Protein AF-A0A5N6U2E9-F1 (afdb_monomer_lite)

Radius of gyration: 15.58 Å; chains: 1; bounding box: 47×36×46 Å

Sequence (105 aa):
MAPPTSRRLLIFQEARNPQNTAEVVYLPVNKLGLPICGPGPELPSILELPLRILRVFTDIFNQPKYKGWAIVSAGPYHDTSEEGKYYAVVLEQTQGQSQDSSLVQ

Secondary structure (DSSP, 8-state):
------EEEEEE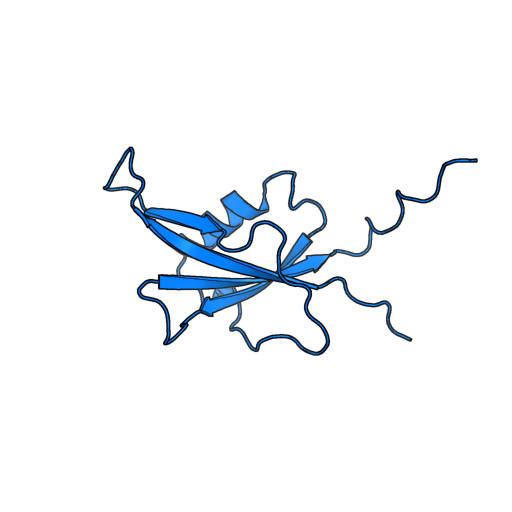EEEEETTEEEEEEEEESSTT-EEPPSS------GGGS-HHHHHHHHHHHTSGGGTTEEEEEEEEE--TTS-S-EEEEEEEE-TT-S-SS----

pLDDT: mean 83.38, std 15.71, range [37.72, 95.5]

Structure (mmCIF, N/CA/C/O backbone):
data_AF-A0A5N6U2E9-F1
#
_entry.id   AF-A0A5N6U2E9-F1
#
loop_
_atom_site.group_PDB
_atom_site.id
_atom_site.type_symbol
_atom_site.label_atom_id
_atom_site.label_alt_id
_atom_site.label_comp_id
_atom_site.label_asym_id
_atom_site.label_entity_id
_atom_site.label_seq_id
_atom_site.pdbx_PDB_ins_code
_atom_site.Cartn_x
_atom_site.Cartn_y
_atom_site.Cartn_z
_atom_site.occupancy
_atom_site.B_iso_or_equiv
_atom_site.auth_seq_id
_atom_site.auth_comp_id
_atom_site.auth_asym_id
_atom_site.auth_atom_id
_atom_site.pdbx_PDB_model_num
ATOM 1 N N . MET A 1 1 ? -27.137 2.651 13.123 1.00 40.78 1 MET A N 1
ATOM 2 C CA . MET A 1 1 ? -26.316 3.375 12.129 1.00 40.78 1 MET A CA 1
ATOM 3 C C . MET A 1 1 ? -24.870 3.016 12.422 1.00 40.78 1 MET A C 1
ATOM 5 O O . MET A 1 1 ? -24.427 3.311 13.523 1.00 40.78 1 MET A O 1
ATOM 9 N N . ALA A 1 2 ? -24.186 2.274 11.545 1.00 44.22 2 ALA A N 1
ATOM 10 C CA . ALA A 1 2 ? -22.767 1.976 11.755 1.00 44.22 2 ALA A CA 1
ATOM 11 C C . ALA A 1 2 ? -21.979 3.301 11.732 1.00 44.22 2 ALA A C 1
ATOM 13 O O . ALA A 1 2 ? -22.320 4.168 10.919 1.00 44.22 2 ALA A O 1
ATOM 14 N N . PRO A 1 3 ? -20.993 3.508 12.621 1.00 52.50 3 PRO A N 1
ATOM 15 C CA . PRO A 1 3 ? -20.176 4.714 12.581 1.00 52.50 3 PRO A CA 1
ATOM 16 C C . PRO A 1 3 ? -19.512 4.824 11.199 1.00 52.50 3 PRO A C 1
ATOM 18 O O . PRO A 1 3 ? -19.146 3.793 10.627 1.00 52.50 3 PRO A O 1
ATOM 21 N N . PRO A 1 4 ? -19.364 6.033 10.630 1.00 55.62 4 PRO A N 1
ATOM 22 C CA . PRO A 1 4 ? -18.634 6.192 9.383 1.00 55.62 4 PR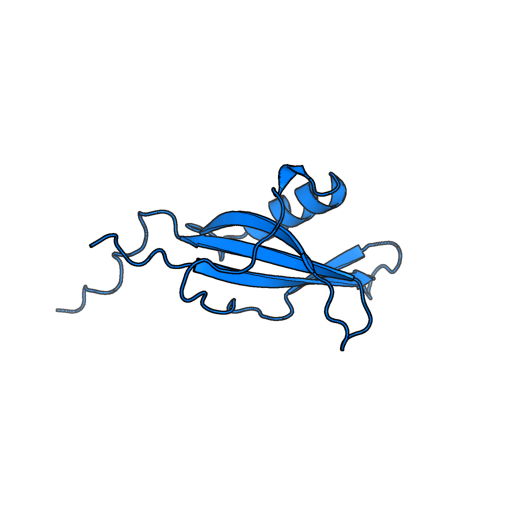O A CA 1
ATOM 23 C C . PRO A 1 4 ? -17.198 5.710 9.606 1.00 55.62 4 PRO A C 1
ATOM 25 O O . PRO A 1 4 ? -16.429 6.331 10.335 1.00 55.62 4 PRO A O 1
ATOM 28 N N . THR A 1 5 ? -16.837 4.572 9.013 1.00 63.09 5 THR A N 1
ATOM 29 C CA . THR A 1 5 ? -15.448 4.112 8.974 1.00 63.09 5 THR A CA 1
ATOM 30 C C . THR A 1 5 ? -14.655 5.155 8.195 1.00 63.09 5 THR A C 1
ATOM 32 O O . THR A 1 5 ? -14.875 5.319 6.990 1.00 63.09 5 THR A O 1
ATOM 35 N N . SER A 1 6 ? -13.766 5.891 8.862 1.00 86.38 6 SER A N 1
ATOM 36 C CA . SER A 1 6 ? -12.851 6.818 8.196 1.00 86.38 6 SER A CA 1
ATOM 37 C C . SER A 1 6 ? -11.877 6.011 7.347 1.00 86.38 6 SER A C 1
ATOM 39 O O . SER A 1 6 ? -10.875 5.508 7.853 1.00 86.38 6 SER A O 1
ATOM 41 N N . ARG A 1 7 ? -12.191 5.868 6.055 1.00 92.00 7 ARG A N 1
ATOM 42 C CA . ARG A 1 7 ? -11.341 5.194 5.074 1.00 92.00 7 ARG A CA 1
ATOM 43 C C . ARG A 1 7 ? -10.643 6.197 4.160 1.00 92.00 7 ARG A C 1
ATOM 45 O O . ARG A 1 7 ? -11.190 7.256 3.820 1.00 92.00 7 ARG A O 1
ATOM 52 N N . ARG A 1 8 ? -9.398 5.885 3.806 1.00 93.81 8 ARG A N 1
ATOM 53 C CA . ARG A 1 8 ? -8.531 6.714 2.961 1.00 93.81 8 ARG A CA 1
ATOM 54 C C . ARG A 1 8 ? -7.858 5.847 1.905 1.00 93.81 8 ARG A C 1
ATOM 56 O O . ARG A 1 8 ? -7.349 4.782 2.228 1.00 93.81 8 ARG A O 1
ATOM 63 N N . LEU A 1 9 ? -7.820 6.327 0.668 1.00 94.38 9 LEU A N 1
ATOM 64 C CA . LEU A 1 9 ? -7.044 5.732 -0.417 1.00 94.38 9 LEU A CA 1
ATOM 65 C C . LEU A 1 9 ? -5.707 6.461 -0.542 1.00 94.38 9 LEU A C 1
ATOM 67 O O . LEU A 1 9 ? -5.691 7.674 -0.747 1.00 94.38 9 LEU A O 1
ATOM 71 N N . LEU A 1 10 ? -4.600 5.735 -0.466 1.00 95.31 10 LEU A N 1
ATOM 72 C CA . LEU A 1 10 ? -3.259 6.224 -0.782 1.00 95.31 10 LEU A CA 1
ATOM 73 C C . LEU A 1 10 ? -2.749 5.546 -2.049 1.00 95.31 10 LEU A C 1
ATOM 75 O O . LEU A 1 10 ? -2.914 4.343 -2.217 1.00 95.31 10 LEU A O 1
ATOM 79 N N . ILE A 1 11 ? -2.098 6.318 -2.907 1.00 94.69 11 ILE A N 1
ATOM 80 C CA . ILE A 1 11 ? -1.449 5.860 -4.127 1.00 94.69 11 ILE A CA 1
ATOM 81 C C . ILE A 1 11 ? 0.051 6.084 -3.975 1.00 94.69 11 ILE A C 1
ATOM 83 O O . ILE A 1 11 ? 0.495 7.182 -3.628 1.00 94.69 11 ILE A O 1
ATOM 87 N N . PHE A 1 12 ? 0.832 5.045 -4.242 1.00 94.88 12 PHE A N 1
ATOM 88 C CA . PHE A 1 12 ? 2.288 5.083 -4.234 1.00 94.88 12 PHE A CA 1
ATOM 89 C C . PHE A 1 12 ? 2.819 4.798 -5.629 1.00 94.88 12 PHE A C 1
ATOM 91 O O . PHE A 1 12 ? 2.402 3.826 -6.252 1.00 94.88 12 PHE A O 1
ATOM 98 N N . GLN A 1 13 ? 3.763 5.610 -6.090 1.00 93.75 13 GLN A N 1
ATOM 99 C CA . GLN A 1 13 ? 4.505 5.373 -7.321 1.00 93.75 13 GLN A CA 1
ATOM 100 C C . GLN A 1 13 ? 5.828 4.679 -6.998 1.00 93.75 13 GLN A C 1
ATOM 102 O O . GLN A 1 13 ? 6.575 5.125 -6.123 1.00 93.75 13 GLN A O 1
ATOM 107 N N . GLU A 1 14 ? 6.127 3.604 -7.716 1.00 93.00 14 GLU A N 1
ATOM 108 C CA . GLU A 1 14 ? 7.447 2.982 -7.730 1.00 93.00 14 GLU A CA 1
ATOM 109 C C . GLU A 1 14 ? 8.409 3.882 -8.526 1.00 93.00 14 GLU A C 1
ATOM 111 O O . GLU A 1 14 ? 8.187 4.154 -9.705 1.00 93.00 14 GLU A O 1
ATOM 116 N N . ALA A 1 15 ? 9.476 4.356 -7.888 1.00 91.19 15 ALA A N 1
ATOM 117 C CA . ALA A 1 15 ? 10.477 5.229 -8.495 1.00 91.19 15 ALA A CA 1
ATOM 118 C C . ALA A 1 15 ? 11.894 4.762 -8.137 1.00 91.19 15 ALA A C 1
ATOM 120 O O . ALA A 1 15 ? 12.104 4.048 -7.157 1.00 91.19 15 ALA A O 1
ATOM 121 N N . ARG A 1 16 ? 12.900 5.170 -8.916 1.00 89.75 16 ARG A N 1
ATOM 122 C CA . ARG A 1 16 ? 14.311 4.949 -8.551 1.00 89.75 16 ARG A CA 1
ATOM 123 C C . ARG A 1 16 ? 14.772 6.031 -7.585 1.00 89.75 16 ARG A C 1
ATOM 125 O O . ARG A 1 16 ? 14.456 7.202 -7.787 1.00 89.75 16 ARG A O 1
ATOM 132 N N . ASN A 1 17 ? 15.535 5.655 -6.561 1.00 85.88 17 ASN A N 1
ATOM 133 C CA . ASN A 1 17 ? 16.124 6.628 -5.651 1.00 85.88 17 ASN A CA 1
ATOM 134 C C . ASN A 1 17 ? 17.144 7.491 -6.429 1.00 85.88 17 ASN A C 1
ATOM 136 O O . ASN A 1 17 ? 18.090 6.940 -6.998 1.00 85.88 17 ASN A O 1
ATOM 140 N N . PRO A 1 18 ? 16.993 8.828 -6.469 1.00 83.31 18 PRO A N 1
ATOM 141 C CA . PRO A 1 18 ? 17.916 9.699 -7.196 1.00 83.31 18 PRO A CA 1
ATOM 142 C C . PRO A 1 18 ? 19.334 9.699 -6.606 1.00 83.31 18 PRO A C 1
ATOM 144 O O . PRO A 1 18 ? 20.290 9.961 -7.329 1.00 83.31 18 PRO A O 1
ATOM 147 N N . GLN A 1 19 ? 19.485 9.388 -5.315 1.00 85.50 19 GLN A N 1
ATOM 148 C CA . GLN A 1 19 ? 20.789 9.297 -4.648 1.00 85.50 19 GLN A CA 1
ATOM 149 C C . GLN A 1 19 ? 21.442 7.917 -4.813 1.00 85.50 19 GLN A C 1
ATOM 151 O O . GLN A 1 19 ? 22.656 7.791 -4.673 1.00 85.50 19 GLN A O 1
ATOM 156 N N . ASN A 1 20 ? 20.652 6.885 -5.120 1.00 85.50 20 ASN A N 1
ATOM 157 C CA . ASN A 1 20 ? 21.124 5.524 -5.341 1.00 85.50 20 ASN A CA 1
ATOM 158 C C . ASN A 1 20 ? 20.221 4.809 -6.353 1.00 85.50 20 ASN A C 1
ATOM 160 O O . ASN A 1 20 ? 19.232 4.180 -5.992 1.00 85.50 20 ASN A O 1
ATOM 164 N N . THR A 1 21 ? 20.566 4.869 -7.636 1.00 81.44 21 THR A N 1
ATOM 165 C CA . THR A 1 21 ? 19.696 4.376 -8.719 1.00 81.44 21 THR A CA 1
ATOM 166 C C . THR A 1 21 ? 19.467 2.860 -8.716 1.00 81.44 21 THR A C 1
ATOM 168 O O . THR A 1 21 ? 18.566 2.388 -9.413 1.00 81.44 21 THR A O 1
ATOM 171 N N . ALA A 1 22 ? 20.240 2.099 -7.931 1.00 83.19 22 ALA A N 1
ATOM 172 C CA . ALA A 1 22 ? 20.017 0.673 -7.690 1.00 83.19 22 ALA A CA 1
ATOM 173 C C . ALA A 1 22 ? 18.860 0.406 -6.705 1.00 83.19 22 ALA A C 1
ATOM 175 O O . ALA A 1 22 ? 18.310 -0.697 -6.669 1.00 83.19 22 ALA A O 1
ATOM 176 N N . GLU A 1 23 ? 18.477 1.404 -5.911 1.00 86.38 23 GLU A N 1
ATOM 177 C CA . GLU A 1 23 ? 17.396 1.318 -4.939 1.00 86.38 23 GLU A CA 1
ATOM 178 C C . GLU A 1 23 ? 16.073 1.811 -5.539 1.00 86.38 23 GLU A C 1
ATOM 180 O O . GLU A 1 23 ? 16.006 2.814 -6.252 1.00 86.38 23 GLU A O 1
ATOM 185 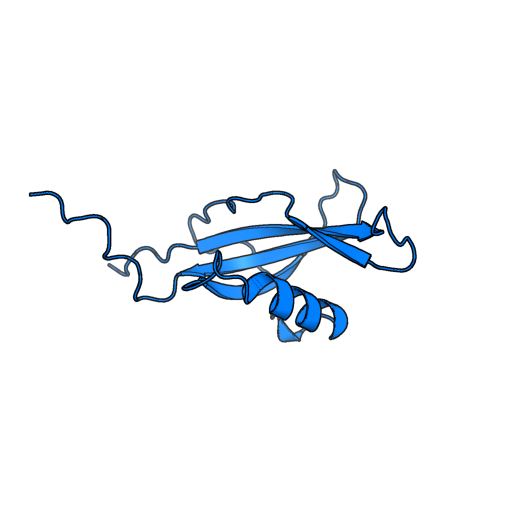N N . VAL A 1 24 ? 14.994 1.096 -5.221 1.00 89.00 24 VAL A N 1
ATOM 186 C CA . VAL A 1 24 ? 13.631 1.479 -5.598 1.00 89.00 24 VAL A CA 1
ATOM 187 C C . VAL A 1 24 ? 12.923 2.006 -4.364 1.00 89.00 24 VAL A C 1
ATOM 189 O O . VAL A 1 24 ? 12.899 1.335 -3.332 1.00 89.00 24 VAL A O 1
ATOM 192 N N . VAL A 1 25 ? 12.318 3.176 -4.506 1.00 91.19 25 VAL A N 1
ATOM 193 C CA . VAL A 1 25 ? 11.541 3.869 -3.482 1.00 91.19 25 VAL A CA 1
ATOM 194 C C . VAL A 1 25 ? 10.081 3.957 -3.904 1.00 91.19 25 VAL A C 1
ATOM 196 O O . VAL A 1 25 ? 9.749 3.860 -5.083 1.00 91.19 25 VAL A O 1
ATOM 199 N N . TYR A 1 26 ? 9.204 4.136 -2.921 1.00 92.75 26 TYR A N 1
ATOM 200 C CA . TYR A 1 26 ? 7.763 4.204 -3.131 1.00 92.75 26 TYR A CA 1
ATOM 201 C C . TYR A 1 26 ? 7.278 5.553 -2.632 1.00 92.75 26 TYR A C 1
ATOM 203 O O . TYR A 1 26 ? 7.270 5.826 -1.429 1.00 92.75 26 TYR A O 1
ATOM 211 N N . LEU A 1 27 ? 6.940 6.425 -3.575 1.00 92.06 27 LEU A N 1
ATOM 212 C CA . LEU A 1 27 ? 6.628 7.819 -3.303 1.00 92.06 27 LEU A CA 1
ATOM 213 C C . LEU A 1 27 ? 5.109 7.997 -3.227 1.00 92.06 27 LEU A C 1
ATOM 215 O O . LEU A 1 27 ? 4.417 7.617 -4.171 1.00 92.06 27 LEU A O 1
ATOM 219 N N . PRO A 1 28 ? 4.562 8.560 -2.136 1.00 92.06 28 PRO A N 1
ATOM 220 C CA . PRO A 1 28 ? 3.133 8.826 -2.054 1.00 92.06 28 PRO A CA 1
ATOM 221 C C . PRO A 1 28 ? 2.757 9.934 -3.042 1.00 92.06 28 PRO A C 1
ATOM 223 O O . PRO A 1 28 ? 3.247 11.060 -2.929 1.00 92.06 28 PRO A O 1
ATOM 226 N N . VAL A 1 29 ? 1.849 9.625 -3.966 1.00 91.94 29 VAL A N 1
ATOM 227 C CA . VAL A 1 29 ? 1.288 10.583 -4.930 1.00 91.94 29 VAL A CA 1
ATOM 228 C C . VAL A 1 29 ? 0.349 11.549 -4.205 1.00 91.94 29 VAL A C 1
ATOM 230 O O . VAL A 1 29 ? 0.433 12.764 -4.367 1.00 91.94 29 VAL A O 1
ATOM 233 N N . ASN A 1 30 ? -0.498 11.027 -3.315 1.00 90.88 30 ASN A N 1
ATOM 234 C CA . ASN A 1 30 ? -1.460 11.803 -2.536 1.00 90.88 30 ASN A CA 1
ATOM 235 C C . ASN A 1 30 ? -1.181 11.691 -1.027 1.00 90.88 30 ASN A C 1
ATOM 237 O O . ASN A 1 30 ? -1.680 10.814 -0.328 1.00 90.88 30 ASN A O 1
ATOM 241 N N . LYS A 1 31 ? -0.406 12.633 -0.485 1.00 85.12 31 LYS A N 1
ATOM 242 C CA . LYS A 1 31 ? 0.086 12.579 0.908 1.00 85.12 31 LYS A CA 1
ATOM 243 C C . LYS A 1 31 ? -1.008 12.546 1.985 1.00 85.12 31 LYS A C 1
ATOM 245 O O . LYS A 1 31 ? -0.778 11.973 3.044 1.00 85.12 31 LYS A O 1
ATOM 250 N N . LEU A 1 32 ? -2.163 13.165 1.731 1.00 83.25 32 LEU A N 1
ATOM 251 C CA . LEU A 1 32 ? -3.280 13.240 2.685 1.00 83.25 32 LEU A CA 1
ATOM 252 C C . LEU A 1 32 ? -4.250 12.050 2.601 1.00 83.25 32 LEU A C 1
ATOM 254 O O . LEU A 1 32 ? -5.084 11.879 3.490 1.00 83.25 32 LEU A O 1
ATOM 258 N N . GLY A 1 33 ? -4.142 11.228 1.554 1.00 89.12 33 GLY A N 1
ATOM 259 C CA . GLY A 1 33 ? -5.133 10.207 1.232 1.00 89.12 33 GLY A CA 1
ATOM 260 C C . GLY A 1 33 ? -6.443 10.797 0.701 1.00 89.12 33 GLY A C 1
ATOM 261 O O . GLY A 1 33 ? -6.929 11.821 1.178 1.00 89.12 33 GLY A O 1
ATOM 262 N N . LEU A 1 34 ? -7.037 10.148 -0.297 1.00 91.12 34 LEU A N 1
ATOM 263 C CA . LEU A 1 34 ? -8.362 10.524 -0.789 1.00 91.12 34 LEU A CA 1
ATOM 264 C C . LEU A 1 34 ? -9.431 9.918 0.131 1.00 91.12 34 LEU A C 1
ATOM 266 O O . LEU A 1 34 ? -9.327 8.734 0.465 1.00 91.12 34 LEU A O 1
ATOM 270 N N . PRO A 1 35 ? -10.441 10.685 0.576 1.00 91.19 35 PRO A N 1
ATOM 271 C CA . PRO A 1 35 ? -11.542 10.124 1.346 1.00 91.19 35 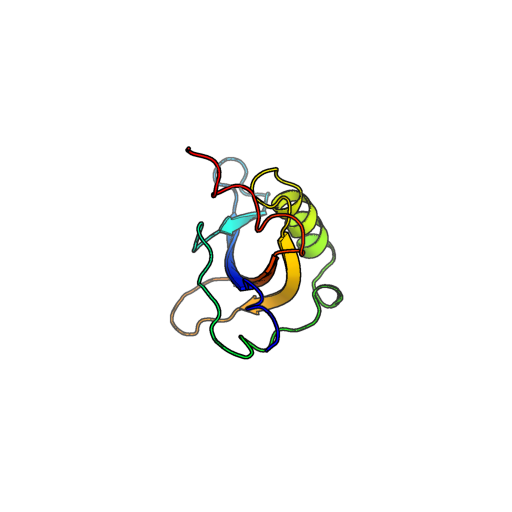PRO A CA 1
ATOM 272 C C . PRO A 1 35 ? -12.320 9.122 0.489 1.00 91.19 35 PRO A C 1
ATOM 274 O O . PRO A 1 35 ? -12.621 9.389 -0.672 1.00 91.19 35 PRO A O 1
ATOM 277 N N . ILE A 1 36 ? -12.656 7.973 1.073 1.00 89.69 36 ILE A N 1
ATOM 278 C CA . ILE A 1 36 ? -13.496 6.972 0.415 1.00 89.69 36 ILE A CA 1
ATOM 279 C C . ILE A 1 36 ? -14.930 7.133 0.919 1.00 89.69 36 ILE A C 1
ATOM 281 O O . ILE A 1 36 ? -15.208 6.919 2.099 1.00 89.69 36 ILE A O 1
ATOM 285 N N . CYS A 1 37 ? -15.840 7.475 0.009 1.00 81.06 37 CYS A N 1
ATOM 286 C CA . CYS A 1 37 ? -17.281 7.455 0.246 1.00 81.06 37 CYS A CA 1
ATOM 287 C C . CYS A 1 37 ? -17.861 6.156 -0.341 1.00 81.06 37 CYS A C 1
ATOM 289 O O . CYS A 1 37 ? -17.670 5.880 -1.522 1.00 81.06 37 CYS A O 1
ATOM 291 N N . GLY A 1 38 ? -18.572 5.355 0.460 1.00 80.94 38 GLY A N 1
ATOM 292 C CA . GLY A 1 38 ? -19.159 4.086 -0.002 1.00 80.94 38 GLY A CA 1
ATOM 293 C C . GLY A 1 38 ? -18.192 2.891 0.063 1.00 80.94 38 GLY A C 1
ATOM 294 O O . GLY A 1 38 ? -17.273 2.910 0.878 1.00 80.94 38 GLY A O 1
ATOM 295 N N . PRO A 1 39 ? -18.394 1.819 -0.729 1.00 78.44 39 PRO A N 1
ATOM 296 C CA . PRO A 1 39 ? -17.616 0.576 -0.625 1.00 78.44 39 PRO A CA 1
ATOM 297 C C . PRO A 1 39 ? -16.107 0.752 -0.838 1.00 78.44 39 PRO A C 1
ATOM 299 O O . PRO A 1 39 ? -15.327 0.065 -0.185 1.00 78.44 39 PRO A O 1
ATOM 302 N N . GLY A 1 40 ? -15.697 1.732 -1.647 1.00 81.69 40 GLY A N 1
ATOM 303 C CA . GLY A 1 40 ? -14.301 1.932 -2.040 1.00 81.69 40 GLY A CA 1
ATOM 304 C C . GLY A 1 40 ? -13.891 1.078 -3.240 1.00 81.69 40 GLY A C 1
ATOM 305 O O . GLY A 1 40 ? -14.707 0.310 -3.746 1.00 81.69 40 GLY A O 1
ATOM 306 N N . PRO A 1 41 ? -12.654 1.250 -3.734 1.00 84.94 41 PRO A N 1
ATOM 307 C CA . PRO A 1 41 ? -12.149 0.463 -4.848 1.00 84.94 41 PRO A CA 1
ATOM 308 C C . PRO A 1 41 ? -11.963 -1.000 -4.436 1.00 84.94 41 PRO A C 1
ATOM 310 O O . PRO A 1 41 ? -11.454 -1.288 -3.350 1.00 84.94 41 PRO A O 1
ATOM 313 N N . GLU A 1 42 ? -12.339 -1.914 -5.326 1.00 87.25 42 GLU A N 1
ATOM 314 C CA . GLU A 1 42 ? -12.034 -3.333 -5.170 1.00 87.25 42 GLU A CA 1
ATOM 315 C C . GLU A 1 42 ? -10.542 -3.545 -5.441 1.00 87.25 42 GLU A C 1
ATOM 317 O O . GLU A 1 42 ? -10.056 -3.361 -6.556 1.00 87.25 42 GLU A O 1
ATOM 322 N N . LEU A 1 43 ? -9.804 -3.881 -4.386 1.00 89.50 43 LEU A N 1
ATOM 323 C CA . LEU A 1 43 ? -8.381 -4.198 -4.437 1.00 89.50 43 LEU A CA 1
ATOM 324 C C . LEU A 1 43 ? -8.166 -5.612 -3.888 1.00 89.50 43 LEU A C 1
ATOM 326 O O . LEU A 1 43 ? -8.919 -6.029 -3.002 1.00 89.50 43 LEU A O 1
ATOM 330 N N . PRO A 1 44 ? -7.132 -6.328 -4.364 1.00 89.06 44 PRO A N 1
ATOM 331 C CA . PRO A 1 44 ? -6.777 -7.634 -3.831 1.00 89.06 44 PRO A CA 1
ATOM 332 C C . PRO A 1 44 ? -6.337 -7.551 -2.364 1.00 89.06 44 PRO A C 1
ATOM 334 O O . PRO A 1 44 ? -6.106 -6.471 -1.794 1.00 89.06 44 PRO A O 1
ATOM 337 N N . SER A 1 45 ? -6.202 -8.723 -1.746 1.00 87.12 45 SER A N 1
ATOM 338 C CA . SER A 1 45 ? -5.608 -8.824 -0.420 1.00 87.12 45 SER A CA 1
ATOM 339 C C . SER A 1 45 ? -4.160 -8.346 -0.463 1.00 87.12 45 SER A C 1
ATOM 341 O O . SER A 1 45 ? -3.404 -8.681 -1.375 1.00 87.12 45 SER A O 1
ATOM 343 N N . ILE A 1 46 ? -3.730 -7.634 0.583 1.00 89.69 46 ILE A N 1
ATOM 344 C CA . ILE A 1 46 ? -2.325 -7.240 0.739 1.00 89.69 46 ILE A CA 1
ATOM 345 C C . ILE A 1 46 ? -1.382 -8.450 0.658 1.00 89.69 46 ILE A C 1
ATOM 347 O O . ILE A 1 46 ? -0.270 -8.322 0.156 1.00 89.69 46 ILE A O 1
ATOM 351 N N . LEU A 1 47 ? -1.831 -9.633 1.090 1.00 89.38 47 LEU A N 1
ATOM 352 C CA . LEU A 1 47 ? -1.041 -10.868 1.074 1.00 89.38 47 LEU A CA 1
ATOM 353 C C . LEU A 1 47 ? -0.728 -11.379 -0.341 1.00 89.38 47 LEU A C 1
ATOM 355 O O . LEU A 1 47 ? 0.163 -12.209 -0.499 1.00 89.38 47 LEU A O 1
ATOM 359 N N . GLU A 1 48 ? -1.434 -10.887 -1.358 1.00 89.94 48 GLU A N 1
ATOM 360 C CA . GLU A 1 48 ? -1.183 -11.213 -2.765 1.00 89.94 48 GLU A CA 1
ATOM 361 C C . GLU A 1 48 ? -0.046 -10.366 -3.360 1.00 89.94 48 GLU A C 1
ATOM 363 O O . GLU A 1 48 ? 0.422 -10.625 -4.471 1.00 89.94 48 GLU A O 1
ATOM 368 N N . LEU A 1 49 ? 0.435 -9.355 -2.629 1.00 91.38 49 LEU A N 1
ATOM 369 C CA . LEU A 1 49 ? 1.556 -8.537 -3.066 1.00 91.38 49 LEU A CA 1
ATOM 370 C C . LEU A 1 49 ? 2.895 -9.277 -2.908 1.00 91.38 49 LEU A C 1
ATOM 372 O O . LEU A 1 49 ? 3.098 -10.028 -1.951 1.00 91.38 49 LEU A O 1
ATOM 376 N N . PRO A 1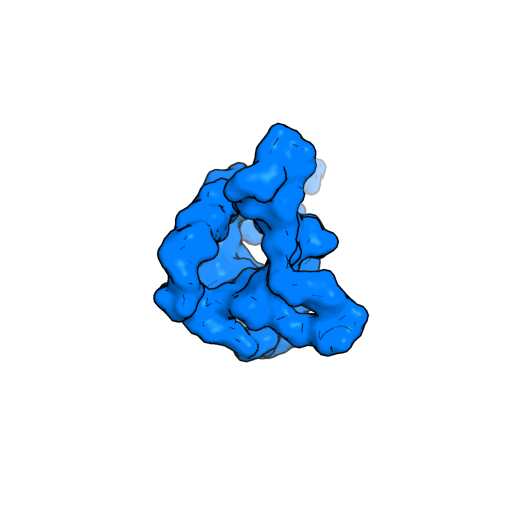 50 ? 3.880 -9.004 -3.785 1.00 92.62 50 PRO A N 1
ATOM 377 C CA . PRO A 1 50 ? 5.228 -9.532 -3.620 1.00 92.62 50 PRO A CA 1
ATOM 378 C C . PRO A 1 50 ? 5.828 -9.156 -2.257 1.00 92.62 50 PRO A C 1
ATOM 380 O O . PRO A 1 50 ? 5.676 -8.021 -1.801 1.00 92.62 50 PRO A O 1
ATOM 383 N N . LEU A 1 51 ? 6.616 -10.056 -1.655 1.00 93.88 51 LEU A N 1
ATOM 384 C CA . LEU A 1 51 ? 7.254 -9.849 -0.340 1.00 93.88 51 LEU A CA 1
ATOM 385 C C . LEU A 1 51 ? 8.038 -8.531 -0.233 1.00 93.88 51 LEU A C 1
ATOM 387 O O . LEU A 1 51 ? 8.076 -7.899 0.821 1.00 93.88 51 LEU A O 1
ATOM 391 N N . ARG A 1 52 ? 8.646 -8.089 -1.341 1.00 91.44 52 ARG A N 1
ATOM 392 C CA . ARG A 1 52 ? 9.335 -6.796 -1.419 1.00 91.44 52 ARG A CA 1
ATOM 393 C C . ARG A 1 52 ? 8.399 -5.630 -1.091 1.00 91.44 52 ARG A C 1
ATOM 395 O O . ARG A 1 52 ? 8.802 -4.719 -0.378 1.00 91.44 52 ARG A O 1
ATOM 402 N N . ILE A 1 53 ? 7.174 -5.663 -1.608 1.00 93.25 53 ILE A N 1
ATOM 403 C CA . ILE A 1 53 ? 6.171 -4.614 -1.402 1.00 93.25 53 ILE A CA 1
ATOM 404 C C . ILE A 1 53 ? 5.630 -4.678 0.020 1.00 93.25 53 ILE A C 1
ATOM 406 O O . ILE A 1 53 ? 5.536 -3.645 0.675 1.00 93.25 53 ILE A O 1
ATOM 410 N N . LEU A 1 54 ? 5.371 -5.885 0.531 1.00 93.50 54 LEU A N 1
ATOM 411 C CA . LEU A 1 54 ? 4.966 -6.085 1.924 1.00 93.50 54 LEU A CA 1
ATOM 412 C C . LEU A 1 54 ? 5.961 -5.461 2.904 1.00 93.50 54 LEU A C 1
ATOM 414 O O . LEU A 1 54 ? 5.559 -4.752 3.826 1.00 93.50 54 LEU A O 1
ATOM 418 N N . ARG A 1 55 ? 7.263 -5.675 2.675 1.00 93.62 55 ARG A N 1
ATOM 419 C CA . ARG A 1 55 ? 8.324 -5.061 3.479 1.00 93.62 55 ARG A CA 1
ATOM 420 C C . ARG A 1 55 ? 8.267 -3.535 3.413 1.00 93.62 55 ARG A C 1
ATOM 422 O O . ARG A 1 55 ? 8.234 -2.889 4.451 1.00 93.62 55 ARG A O 1
ATOM 429 N N . VAL A 1 56 ? 8.189 -2.968 2.211 1.00 93.56 56 VAL A N 1
ATOM 430 C CA . VAL A 1 56 ? 8.117 -1.510 2.035 1.00 93.56 56 VAL A CA 1
ATOM 431 C C . VAL A 1 56 ? 6.893 -0.916 2.725 1.00 93.56 56 VAL A C 1
ATOM 433 O O . VAL A 1 56 ? 7.008 0.092 3.414 1.00 93.56 56 VAL A O 1
ATOM 436 N N . PHE A 1 57 ? 5.717 -1.516 2.557 1.00 94.25 57 PHE A N 1
ATOM 437 C CA . PHE A 1 57 ? 4.503 -1.026 3.204 1.00 94.25 57 PHE A CA 1
ATOM 438 C C . PHE A 1 57 ? 4.600 -1.141 4.719 1.00 94.25 57 PHE A C 1
ATOM 440 O O . PHE A 1 57 ? 4.225 -0.201 5.411 1.00 94.25 57 PHE A O 1
ATOM 447 N N . THR A 1 58 ? 5.191 -2.217 5.234 1.00 93.06 58 THR A N 1
ATOM 448 C CA . THR A 1 58 ? 5.497 -2.330 6.666 1.00 93.06 58 THR A CA 1
ATOM 449 C C . THR A 1 58 ? 6.355 -1.152 7.135 1.00 93.06 58 THR A C 1
ATOM 451 O O . THR A 1 58 ? 5.998 -0.477 8.098 1.00 93.06 58 THR A O 1
ATOM 454 N N . ASP A 1 59 ? 7.434 -0.835 6.419 1.00 94.12 59 ASP A N 1
ATOM 455 C CA . ASP A 1 59 ? 8.336 0.268 6.772 1.00 94.12 59 ASP A CA 1
ATOM 456 C C . ASP A 1 59 ? 7.644 1.645 6.685 1.00 94.12 59 ASP A C 1
ATOM 458 O O . ASP A 1 59 ? 7.826 2.504 7.553 1.00 94.12 59 ASP A O 1
ATOM 462 N N . ILE A 1 60 ? 6.809 1.865 5.664 1.00 94.06 60 ILE A N 1
ATOM 463 C CA . ILE A 1 60 ? 6.051 3.111 5.475 1.00 94.06 60 ILE A CA 1
ATOM 464 C C . ILE A 1 60 ? 5.001 3.283 6.575 1.00 94.06 60 ILE A C 1
ATOM 466 O O . ILE A 1 60 ? 4.946 4.345 7.199 1.00 94.06 60 ILE A O 1
ATOM 470 N N . PHE A 1 61 ? 4.168 2.268 6.809 1.00 93.94 61 PHE A N 1
ATOM 471 C CA . PHE A 1 61 ? 3.006 2.358 7.696 1.00 93.94 61 PHE A CA 1
ATOM 472 C C . PHE A 1 61 ? 3.345 2.177 9.181 1.00 93.94 61 PHE A C 1
ATOM 474 O O . PHE A 1 61 ? 2.535 2.541 10.027 1.00 93.94 61 PHE A O 1
ATOM 481 N N . ASN A 1 62 ? 4.569 1.758 9.515 1.00 94.31 62 ASN A N 1
ATOM 482 C CA . ASN A 1 62 ? 5.101 1.845 10.879 1.00 94.31 62 ASN A CA 1
ATOM 483 C C . ASN A 1 62 ? 5.493 3.277 11.300 1.00 94.31 62 ASN A C 1
ATOM 485 O O . ASN A 1 62 ? 5.798 3.514 12.470 1.00 94.31 62 ASN A O 1
ATOM 489 N N . GLN A 1 63 ? 5.499 4.254 10.384 1.00 93.62 63 GLN A N 1
ATOM 490 C CA . GLN A 1 63 ? 5.805 5.644 10.734 1.00 93.62 63 GLN A CA 1
ATOM 491 C C . GLN A 1 63 ? 4.732 6.243 11.666 1.00 93.62 63 GLN A C 1
ATOM 493 O O . GLN A 1 63 ? 3.541 6.012 11.450 1.00 93.62 63 GLN A O 1
ATOM 498 N N . PRO A 1 64 ? 5.103 7.121 12.624 1.00 93.31 64 PRO A N 1
ATOM 499 C CA . PRO A 1 64 ? 4.166 7.695 13.599 1.00 93.31 64 PRO A CA 1
ATOM 500 C C . PRO A 1 64 ? 2.920 8.359 12.997 1.00 93.31 64 PRO A C 1
ATOM 502 O O . PRO A 1 64 ? 1.853 8.328 13.603 1.00 93.31 64 PRO A O 1
ATOM 505 N N . LYS A 1 65 ? 3.033 8.926 11.789 1.00 89.56 65 LYS A N 1
ATOM 506 C CA . LYS A 1 65 ? 1.923 9.578 11.073 1.00 89.56 65 LYS A CA 1
ATOM 507 C C . LYS A 1 65 ? 0.777 8.630 10.690 1.00 89.56 65 LYS A C 1
ATOM 509 O O . LYS A 1 65 ? -0.321 9.103 10.427 1.00 89.56 65 LYS A O 1
ATOM 514 N N . TYR A 1 66 ? 1.033 7.321 10.644 1.00 91.81 66 TYR A N 1
ATOM 515 C CA . TYR A 1 66 ? 0.034 6.291 10.346 1.00 91.81 66 TYR A CA 1
ATOM 516 C C . TYR A 1 66 ? -0.433 5.539 11.596 1.00 91.81 66 TYR A C 1
ATOM 518 O O . TYR A 1 66 ? -1.193 4.579 11.490 1.00 91.81 66 TYR A O 1
ATOM 526 N N . LYS A 1 67 ? -0.032 5.979 12.795 1.00 91.56 67 LYS A N 1
ATOM 527 C CA . LYS A 1 67 ? -0.574 5.438 14.043 1.00 91.56 67 LYS A CA 1
ATOM 528 C C . LYS A 1 67 ? -2.104 5.539 14.025 1.00 91.56 67 LYS A C 1
ATOM 530 O O . LYS A 1 67 ? -2.646 6.585 13.683 1.00 91.56 67 LYS A O 1
ATOM 535 N N . GLY A 1 68 ? -2.773 4.446 14.391 1.00 91.56 68 GLY A N 1
ATOM 536 C CA . GLY A 1 68 ? -4.236 4.358 14.385 1.00 91.56 68 GLY A CA 1
ATOM 537 C C . GLY A 1 68 ? -4.856 4.088 13.011 1.00 91.56 68 GLY A C 1
ATOM 538 O O . GLY A 1 68 ? -6.078 4.138 12.895 1.00 91.56 68 GLY A O 1
ATOM 539 N N . TRP A 1 69 ? -4.051 3.790 11.988 1.00 92.75 69 TRP A N 1
ATOM 540 C CA . TRP A 1 69 ? -4.514 3.353 10.672 1.00 92.75 69 TRP A CA 1
ATOM 541 C C . TRP A 1 69 ? -4.079 1.915 10.395 1.00 92.75 69 TRP A C 1
ATOM 543 O O . TRP A 1 69 ? -2.935 1.543 10.648 1.00 92.75 69 TRP A O 1
ATOM 553 N N . ALA A 1 70 ? -4.987 1.118 9.842 1.00 92.19 70 ALA A N 1
ATOM 554 C CA . ALA A 1 70 ? -4.736 -0.248 9.405 1.00 92.19 70 ALA A CA 1
ATOM 555 C C . ALA A 1 70 ? -4.901 -0.358 7.887 1.00 92.19 70 ALA A C 1
ATOM 557 O O . ALA A 1 70 ? -5.785 0.277 7.313 1.00 92.19 70 ALA A O 1
ATOM 558 N N . ILE A 1 71 ? -4.070 -1.176 7.239 1.00 93.25 71 ILE A N 1
ATOM 559 C CA . ILE A 1 71 ? -4.240 -1.502 5.819 1.00 93.25 71 ILE A CA 1
ATOM 560 C C . ILE A 1 71 ? -5.369 -2.524 5.692 1.00 93.25 71 ILE A C 1
ATOM 562 O O . ILE A 1 71 ? -5.299 -3.594 6.292 1.00 93.25 71 ILE A O 1
ATOM 566 N N . VAL A 1 72 ? -6.387 -2.198 4.901 1.00 91.50 72 VAL A N 1
ATOM 567 C CA . VAL A 1 72 ? -7.534 -3.081 4.631 1.00 91.50 72 VAL A CA 1
ATOM 568 C C . VAL A 1 72 ? -7.307 -3.879 3.356 1.00 91.50 72 VAL A C 1
ATOM 570 O O . VAL A 1 72 ? -7.523 -5.086 3.317 1.00 91.50 72 VAL A O 1
ATOM 573 N N . SER A 1 73 ? -6.850 -3.201 2.310 1.00 93.25 73 SER A N 1
ATOM 574 C CA . SER A 1 73 ? -6.560 -3.804 1.017 1.00 93.25 73 SER A CA 1
ATOM 575 C C . SER A 1 73 ? -5.454 -3.025 0.323 1.00 93.25 73 SER A C 1
ATOM 577 O O . SER A 1 73 ? -5.248 -1.834 0.584 1.00 93.25 73 SER A O 1
ATOM 579 N N . ALA A 1 74 ? -4.697 -3.708 -0.529 1.00 95.19 74 ALA A N 1
ATOM 580 C CA . ALA A 1 74 ? -3.631 -3.084 -1.288 1.00 95.19 74 ALA A CA 1
ATOM 581 C C . ALA A 1 74 ? -3.353 -3.876 -2.560 1.00 95.19 74 ALA A C 1
ATOM 583 O O . ALA A 1 74 ? -3.333 -5.102 -2.540 1.00 95.19 74 ALA A O 1
ATOM 584 N N . GLY A 1 75 ? -3.096 -3.175 -3.658 1.00 94.75 75 GLY A N 1
ATOM 585 C CA . GLY A 1 75 ? -2.917 -3.806 -4.959 1.00 94.75 75 GLY A CA 1
ATOM 586 C C . GLY A 1 75 ? -2.162 -2.924 -5.941 1.00 94.75 75 GLY A C 1
ATOM 587 O O . GLY A 1 75 ? -2.043 -1.718 -5.711 1.00 94.75 75 GLY A O 1
ATOM 588 N N . PRO A 1 76 ? -1.664 -3.497 -7.051 1.00 92.38 76 PRO A N 1
ATOM 589 C CA . PRO A 1 76 ? -1.245 -2.709 -8.199 1.00 92.38 76 PRO A CA 1
ATOM 590 C C . PRO A 1 76 ? -2.388 -1.791 -8.639 1.00 92.38 76 PRO A C 1
ATOM 592 O O . PRO A 1 76 ? -3.540 -2.213 -8.723 1.00 92.38 76 PRO A O 1
ATOM 595 N N . TYR A 1 77 ? -2.060 -0.537 -8.916 1.00 89.88 77 TYR A N 1
ATOM 596 C CA . TYR A 1 77 ? -2.982 0.442 -9.471 1.00 89.88 77 TYR A CA 1
ATOM 597 C C . TYR A 1 77 ? -2.499 0.792 -10.873 1.00 89.88 77 TYR A C 1
ATOM 599 O O . TYR A 1 77 ? -1.325 1.116 -11.063 1.00 89.88 77 TYR A O 1
ATOM 607 N N . HIS A 1 78 ? -3.384 0.665 -11.856 1.00 83.44 78 HIS A N 1
ATOM 608 C CA . HIS A 1 78 ? -3.076 0.989 -13.239 1.00 83.44 78 HIS A CA 1
ATOM 609 C C . HIS A 1 78 ? -3.971 2.139 -13.671 1.00 83.44 78 HIS A C 1
ATOM 611 O O . HIS A 1 78 ? -5.175 1.961 -13.849 1.00 83.44 78 HIS A O 1
ATOM 617 N N . ASP A 1 79 ? -3.375 3.317 -13.796 1.00 74.12 79 ASP A N 1
ATOM 618 C CA . ASP A 1 79 ? -4.027 4.449 -14.427 1.00 74.12 79 ASP A CA 1
ATOM 619 C C . ASP A 1 79 ? -3.611 4.460 -15.894 1.00 74.12 79 ASP A C 1
ATOM 621 O O . ASP A 1 79 ? -2.432 4.588 -16.208 1.00 74.12 79 ASP A O 1
ATOM 625 N N . THR A 1 80 ? -4.567 4.292 -16.804 1.00 71.38 80 THR A N 1
ATOM 626 C CA . THR A 1 80 ? -4.283 4.289 -18.246 1.00 71.38 80 THR A CA 1
ATOM 627 C C . THR A 1 80 ? -3.791 5.642 -18.760 1.00 71.38 80 THR A C 1
ATOM 629 O O . THR A 1 80 ? -3.341 5.720 -19.900 1.00 71.38 80 THR A O 1
ATOM 632 N N . SER A 1 81 ? -3.923 6.705 -17.961 1.00 72.75 81 SER A N 1
ATOM 633 C CA . SER A 1 81 ? -3.495 8.058 -18.320 1.00 72.75 81 SER A CA 1
ATOM 634 C C . SER A 1 81 ? -2.059 8.397 -17.908 1.00 72.75 81 SER A C 1
ATOM 636 O O . SER A 1 81 ? -1.520 9.381 -18.408 1.00 72.75 81 SER A O 1
ATOM 638 N N . GLU A 1 82 ? -1.418 7.584 -17.061 1.00 74.12 82 GLU A N 1
ATOM 639 C CA . GLU A 1 82 ? -0.109 7.889 -16.471 1.00 74.12 82 GLU A CA 1
ATOM 640 C C . GLU A 1 82 ? 0.891 6.746 -16.691 1.00 74.12 82 GLU A C 1
ATOM 642 O O . GLU A 1 82 ? 0.610 5.574 -16.428 1.00 74.12 82 GLU A O 1
ATOM 647 N N . GLU A 1 83 ? 2.103 7.080 -17.141 1.00 78.69 83 GLU A N 1
ATOM 648 C CA . GLU A 1 83 ? 3.181 6.100 -17.273 1.00 78.69 83 GLU A CA 1
ATOM 649 C C . GLU A 1 83 ? 3.806 5.786 -15.908 1.00 78.69 83 GLU A C 1
ATOM 651 O O . GLU A 1 83 ? 4.304 6.662 -15.200 1.00 78.69 83 GLU A O 1
ATOM 656 N N . GLY A 1 84 ? 3.855 4.504 -15.549 1.00 84.50 84 GLY A N 1
ATOM 657 C CA . GLY A 1 84 ? 4.578 4.055 -14.367 1.00 84.50 84 GLY A CA 1
ATOM 658 C C . GLY A 1 84 ? 3.939 2.860 -13.685 1.00 84.50 84 GLY A C 1
ATOM 659 O O . GLY A 1 84 ? 2.960 2.276 -14.148 1.00 84.50 84 GLY A O 1
ATOM 660 N N . LYS A 1 85 ? 4.528 2.479 -12.553 1.00 91.19 85 LYS A N 1
ATOM 661 C CA . LYS A 1 85 ? 4.028 1.391 -11.721 1.00 91.19 85 LYS A CA 1
ATOM 662 C C . LYS A 1 85 ? 3.546 1.955 -10.398 1.00 91.19 85 LYS A C 1
ATOM 664 O O . LYS A 1 85 ? 4.332 2.520 -9.639 1.00 91.19 85 LYS A O 1
ATOM 669 N N . TYR A 1 86 ? 2.259 1.781 -10.131 1.00 92.94 86 TYR A N 1
ATOM 670 C CA . TYR A 1 86 ? 1.608 2.337 -8.958 1.00 92.94 86 TYR A CA 1
ATOM 671 C C . TYR A 1 86 ? 0.991 1.243 -8.102 1.00 92.94 86 TYR A C 1
ATOM 673 O O . TYR A 1 86 ? 0.695 0.141 -8.568 1.00 92.94 86 TYR A O 1
ATOM 681 N N . TYR A 1 87 ? 0.783 1.573 -6.835 1.00 94.56 87 TYR A N 1
ATOM 682 C CA . TYR A 1 87 ? 0.074 0.737 -5.886 1.00 94.56 87 TYR A CA 1
ATOM 683 C C . TYR A 1 87 ? -0.955 1.571 -5.143 1.00 94.56 87 TYR A C 1
ATOM 685 O O . TYR A 1 87 ? -0.639 2.648 -4.636 1.00 94.56 87 TYR A O 1
ATOM 693 N N . ALA A 1 88 ? -2.167 1.046 -5.058 1.00 95.06 88 ALA A N 1
ATOM 694 C CA . ALA A 1 88 ? -3.228 1.581 -4.230 1.00 95.06 88 ALA A CA 1
ATOM 695 C C . ALA A 1 88 ? -3.229 0.871 -2.877 1.00 95.06 88 ALA A C 1
ATOM 697 O O . ALA A 1 88 ? -3.053 -0.345 -2.806 1.00 95.06 88 ALA A O 1
ATOM 698 N N . VAL A 1 89 ? -3.446 1.632 -1.810 1.00 95.50 89 VAL A N 1
ATOM 699 C CA . VAL A 1 89 ? -3.566 1.136 -0.439 1.00 95.50 89 VAL A CA 1
ATOM 700 C C . VAL A 1 89 ? -4.783 1.784 0.201 1.00 95.50 89 VAL A C 1
ATOM 702 O O . VAL A 1 89 ? -4.874 3.011 0.280 1.00 95.50 89 VAL A O 1
ATOM 705 N N . VAL A 1 90 ? -5.716 0.965 0.674 1.00 94.44 90 VAL A N 1
ATOM 706 C CA . VAL A 1 90 ? -6.861 1.420 1.460 1.00 94.44 90 VAL A CA 1
ATOM 707 C C . VAL A 1 90 ? -6.501 1.315 2.931 1.00 94.44 90 VAL A C 1
ATOM 709 O O . VAL A 1 90 ? -6.188 0.235 3.431 1.00 94.44 90 VAL A O 1
ATOM 712 N N . LEU A 1 91 ? -6.569 2.449 3.619 1.00 93.94 91 LEU A N 1
ATOM 713 C CA . LEU A 1 91 ? -6.433 2.531 5.062 1.00 93.94 91 LEU A CA 1
ATOM 714 C C . LEU A 1 91 ? -7.792 2.709 5.727 1.00 93.94 91 LEU A C 1
ATOM 716 O O . LEU A 1 91 ? -8.641 3.452 5.227 1.00 93.94 91 LEU A O 1
ATOM 720 N N . GLU A 1 92 ? -7.948 2.108 6.897 1.00 92.19 92 GLU A N 1
ATOM 721 C CA . GLU A 1 92 ? -9.069 2.326 7.804 1.00 92.19 92 GLU A CA 1
ATOM 722 C C . GLU A 1 92 ? -8.563 2.756 9.177 1.00 92.19 92 GLU A C 1
ATOM 724 O O . GLU A 1 92 ? -7.602 2.197 9.708 1.00 92.19 92 GLU A O 1
ATOM 729 N N . GLN A 1 93 ? -9.202 3.775 9.750 1.00 91.06 93 GLN A N 1
ATOM 730 C CA . GLN A 1 93 ? -8.894 4.213 11.102 1.00 91.06 93 GLN A CA 1
ATOM 731 C C . GLN A 1 93 ? -9.387 3.169 12.115 1.00 91.06 93 GLN A C 1
ATOM 733 O O . GLN A 1 93 ? -10.581 2.874 12.184 1.00 91.06 93 GLN A O 1
ATOM 738 N N . THR A 1 94 ? -8.486 2.637 12.937 1.00 88.50 94 THR A N 1
ATOM 739 C CA . THR A 1 94 ? -8.841 1.715 14.020 1.00 88.50 94 THR A CA 1
ATOM 740 C C . THR A 1 94 ? -9.633 2.473 15.087 1.00 88.50 94 THR A C 1
ATOM 742 O O . THR A 1 94 ? -9.199 3.543 15.528 1.00 88.50 94 THR A O 1
ATOM 745 N N . GLN A 1 95 ? -10.791 1.952 15.510 1.00 67.25 95 GLN A N 1
ATOM 746 C CA . GLN A 1 95 ? -11.606 2.579 16.559 1.00 67.25 95 GLN A CA 1
ATOM 747 C C . GLN A 1 95 ? -10.777 2.721 17.846 1.00 67.25 95 GLN A C 1
ATOM 749 O O . GLN A 1 95 ? -10.333 1.733 18.420 1.00 67.25 95 GLN A O 1
ATOM 754 N N . GLY A 1 96 ? -10.528 3.967 18.256 1.00 56.66 96 GLY A N 1
ATOM 755 C CA . GLY A 1 96 ? -9.656 4.297 19.391 1.00 56.66 96 GLY A CA 1
ATOM 756 C C . GLY A 1 96 ? -8.985 5.673 19.322 1.00 56.66 96 GLY A C 1
ATOM 757 O O . GLY A 1 96 ? -8.364 6.086 20.294 1.00 56.66 96 GLY A O 1
ATOM 758 N N . GLN A 1 97 ? -9.113 6.405 18.207 1.00 49.38 97 GLN A N 1
ATOM 759 C CA . GLN A 1 97 ? -8.485 7.727 18.032 1.00 49.38 97 GLN A CA 1
ATOM 760 C C . GLN A 1 97 ? -9.428 8.829 17.520 1.00 49.38 97 GLN A C 1
ATOM 762 O O . GLN A 1 97 ? -8.977 9.896 17.118 1.00 49.38 97 GLN A O 1
ATOM 767 N N . SER A 1 98 ? -10.743 8.599 17.544 1.00 48.41 98 SER A N 1
ATOM 768 C CA . SER A 1 98 ? -11.752 9.604 17.160 1.00 48.41 98 SER A CA 1
ATOM 769 C C . SER A 1 98 ? -12.183 10.520 18.320 1.00 48.41 98 SER A C 1
ATOM 771 O O . SER A 1 98 ? -13.122 11.291 18.161 1.00 48.41 98 SER A O 1
ATOM 773 N N . GLN A 1 99 ? -11.520 10.454 19.480 1.00 45.28 99 GLN A N 1
ATOM 774 C CA . GLN A 1 99 ? -11.781 11.312 20.642 1.00 45.28 99 GLN A CA 1
ATOM 775 C C . GLN A 1 99 ? -10.479 11.951 21.142 1.00 45.28 99 GLN A C 1
ATOM 777 O O . GLN A 1 99 ? -9.947 11.554 22.168 1.00 45.28 99 GLN A O 1
ATOM 782 N N . ASP A 1 100 ? -9.954 12.931 20.411 1.00 46.22 100 ASP A N 1
ATOM 783 C CA . ASP A 1 100 ? -9.104 13.967 21.016 1.00 46.22 100 ASP A CA 1
ATOM 784 C C . ASP A 1 100 ? -9.220 15.275 20.222 1.00 46.22 100 ASP A C 1
ATOM 786 O O . ASP A 1 100 ? -8.283 15.775 19.603 1.00 46.22 100 ASP A O 1
ATOM 790 N N . SER A 1 101 ? -10.450 15.776 20.095 1.00 46.06 101 SER A N 1
ATOM 791 C CA . SER A 1 101 ? -10.728 17.086 19.480 1.00 46.06 101 SER A CA 1
ATOM 792 C C . SER A 1 101 ? -11.985 17.733 20.063 1.00 46.06 101 SER A C 1
ATOM 794 O O . SER A 1 101 ? -12.735 18.407 19.362 1.00 46.06 101 SER A O 1
ATOM 796 N N . SER A 1 102 ? -12.249 17.505 21.348 1.00 42.88 102 SER A N 1
ATOM 797 C CA . SER A 1 102 ? -13.324 18.180 22.078 1.00 42.88 102 SER A CA 1
ATOM 798 C C . SER A 1 102 ? -12.937 18.348 23.544 1.00 42.88 102 SER A C 1
ATOM 800 O O . SER A 1 102 ? -13.602 17.832 24.439 1.00 42.88 102 SER A O 1
ATOM 802 N N . LEU A 1 103 ? -11.829 19.049 23.786 1.00 47.09 103 LEU A N 1
ATOM 803 C CA . LEU A 1 103 ? -11.573 19.684 25.072 1.00 47.09 103 LEU A CA 1
ATOM 804 C C . LEU A 1 103 ? -10.927 21.054 24.842 1.00 47.09 103 LEU A C 1
ATOM 806 O O . LEU A 1 103 ? -9.714 21.220 24.876 1.00 47.09 103 LEU A O 1
ATOM 810 N N . VAL A 1 104 ? -11.773 22.041 24.586 1.00 41.12 104 VAL A N 1
ATOM 811 C CA . VAL A 1 104 ? -11.518 23.416 25.013 1.00 41.12 104 VAL A CA 1
ATOM 812 C C . VAL A 1 104 ? -12.833 23.898 25.604 1.00 41.12 104 VAL A C 1
ATOM 814 O O . VAL A 1 104 ? -13.823 24.054 24.889 1.00 41.12 104 VAL A O 1
ATOM 817 N N . GLN A 1 105 ? -12.830 23.945 26.937 1.00 37.72 105 GLN A N 1
ATOM 818 C CA . GLN A 1 105 ? -13.799 24.655 27.767 1.00 37.72 105 GLN A CA 1
ATOM 819 C C . GLN A 1 105 ? -13.709 26.157 27.507 1.00 37.72 105 GLN A C 1
ATOM 821 O O . GLN A 1 105 ? -12.592 26.623 27.179 1.00 37.72 105 GLN A O 1
#

Foldseek 3Di:
DPPPFFKFKWKWFWDADPVHRVDIDTHTPDPVGDTDDPPDDDAAAPVPDDPVVVVRCCVVCPDPVNPQKDWPHKHWDDDVVDDGTMMMTMITGHPDPPPDPPDDD

Organism: Aspergillus avenaceus (NCBI:txi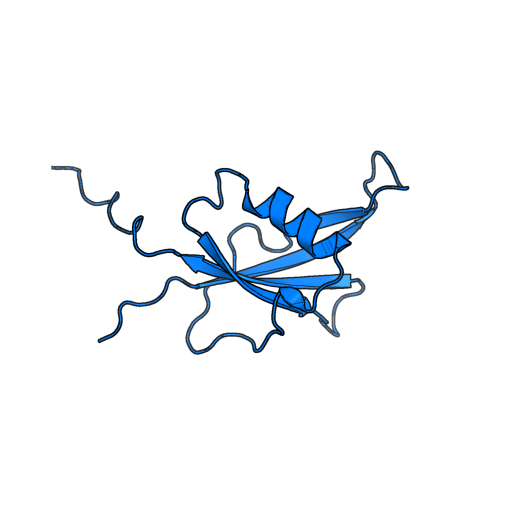d36643)